Protein AF-A0A174CIL4-F1 (afdb_monomer)

Structure (mmCIF, N/CA/C/O backbone):
data_AF-A0A174CIL4-F1
#
_entry.id   AF-A0A174CIL4-F1
#
loop_
_atom_site.group_PDB
_atom_site.id
_atom_site.type_symbol
_atom_site.label_atom_id
_atom_site.label_alt_id
_atom_site.label_comp_id
_atom_site.label_asym_id
_atom_site.label_entity_id
_atom_site.label_seq_id
_atom_site.pdbx_PDB_ins_code
_atom_site.Cartn_x
_atom_site.Cartn_y
_atom_site.Cartn_z
_atom_site.occupancy
_atom_site.B_iso_or_equiv
_atom_site.auth_seq_id
_atom_site.auth_comp_id
_atom_site.auth_asym_id
_atom_site.auth_atom_id
_atom_site.pdbx_PDB_model_num
ATOM 1 N N . MET A 1 1 ? 15.736 17.901 4.551 1.00 51.94 1 MET A N 1
ATOM 2 C CA . MET A 1 1 ? 15.869 16.588 5.232 1.00 51.94 1 MET A CA 1
ATOM 3 C C . MET A 1 1 ? 15.017 16.418 6.498 1.00 51.94 1 MET A C 1
ATOM 5 O O . MET A 1 1 ? 14.592 15.299 6.744 1.00 51.94 1 MET A O 1
ATOM 9 N N . SER A 1 2 ? 14.715 17.472 7.275 1.00 61.12 2 SER A N 1
ATOM 10 C CA . SER A 1 2 ? 13.869 17.369 8.490 1.00 61.12 2 SER A CA 1
ATOM 11 C C . SER A 1 2 ? 12.460 16.788 8.230 1.00 61.12 2 SER A C 1
ATOM 13 O O . SER A 1 2 ? 12.035 15.870 8.923 1.00 61.12 2 SER A O 1
ATOM 15 N N . ARG A 1 3 ? 11.777 17.208 7.150 1.00 65.69 3 ARG A N 1
ATOM 16 C CA . ARG A 1 3 ? 10.440 16.687 6.786 1.00 65.69 3 ARG A CA 1
ATOM 17 C C . ARG A 1 3 ? 10.414 15.185 6.486 1.00 65.69 3 ARG A C 1
ATOM 19 O O . ARG A 1 3 ? 9.486 14.511 6.907 1.00 65.69 3 ARG A O 1
ATOM 26 N N . LEU A 1 4 ? 11.426 14.660 5.789 1.00 67.31 4 LEU A N 1
ATOM 27 C CA . LEU A 1 4 ? 11.457 13.245 5.402 1.00 67.31 4 LEU A CA 1
ATOM 28 C C . LEU A 1 4 ? 11.612 12.333 6.628 1.00 67.31 4 LEU A C 1
ATOM 30 O O . LEU A 1 4 ? 10.917 11.330 6.733 1.00 67.31 4 LEU A O 1
ATOM 34 N N . LYS A 1 5 ? 12.459 12.726 7.593 1.00 70.50 5 LYS A N 1
ATOM 35 C CA . LYS A 1 5 ? 12.621 11.999 8.865 1.00 70.50 5 LYS A CA 1
ATOM 36 C C . LYS A 1 5 ? 11.304 11.906 9.643 1.00 70.50 5 LYS A C 1
ATOM 38 O O . LYS A 1 5 ? 11.008 10.856 10.202 1.00 70.50 5 LYS A O 1
ATOM 43 N N . ASN A 1 6 ? 10.497 12.968 9.624 1.00 83.62 6 ASN A N 1
ATOM 44 C CA . ASN A 1 6 ? 9.187 12.975 10.277 1.00 83.62 6 ASN A CA 1
ATOM 45 C C . ASN A 1 6 ? 8.186 12.041 9.580 1.00 83.62 6 ASN A C 1
ATOM 47 O O . ASN A 1 6 ? 7.425 11.363 10.261 1.00 83.62 6 ASN A O 1
ATOM 51 N N . VAL A 1 7 ? 8.207 11.970 8.244 1.00 79.62 7 VAL A N 1
ATOM 52 C CA . VAL A 1 7 ? 7.334 11.067 7.470 1.00 79.62 7 VAL A CA 1
ATOM 53 C C . VAL A 1 7 ? 7.710 9.602 7.691 1.00 79.62 7 VAL A C 1
ATOM 55 O O . VAL A 1 7 ? 6.826 8.779 7.898 1.00 79.62 7 VAL A O 1
ATOM 58 N N . VAL A 1 8 ? 9.008 9.278 7.703 1.00 83.00 8 VAL A N 1
ATOM 59 C CA . VAL A 1 8 ? 9.478 7.913 7.991 1.00 83.00 8 VAL A CA 1
ATOM 60 C C . VAL A 1 8 ? 9.061 7.494 9.398 1.00 83.00 8 VAL A C 1
ATOM 62 O O . VAL A 1 8 ? 8.466 6.435 9.562 1.00 83.00 8 VAL A O 1
ATOM 65 N N . LYS A 1 9 ? 9.288 8.352 10.400 1.00 85.88 9 LYS A N 1
ATOM 66 C CA . LYS A 1 9 ? 8.868 8.073 11.778 1.00 85.88 9 LYS A CA 1
ATOM 67 C C . LYS A 1 9 ? 7.357 7.844 11.878 1.00 85.88 9 LYS A C 1
ATOM 69 O O . LYS A 1 9 ? 6.933 6.867 12.478 1.00 85.88 9 LYS A O 1
ATOM 74 N N . LEU A 1 10 ? 6.558 8.702 11.243 1.00 82.38 10 LEU A N 1
ATOM 75 C CA . LEU A 1 10 ? 5.104 8.549 11.205 1.00 82.38 10 LEU A CA 1
ATOM 76 C C . LEU A 1 10 ? 4.680 7.225 10.550 1.00 82.38 10 LEU A C 1
ATOM 78 O O . LEU A 1 10 ? 3.745 6.586 11.020 1.00 82.38 10 LEU A O 1
ATOM 82 N N . SER A 1 11 ? 5.361 6.812 9.478 1.00 81.19 11 SER A N 1
ATOM 83 C CA . SER A 1 11 ? 5.097 5.542 8.798 1.00 81.19 11 SER A CA 1
ATOM 84 C C . SER A 1 11 ? 5.369 4.341 9.708 1.00 81.19 11 SER A C 1
ATOM 86 O O . SER A 1 11 ? 4.524 3.454 9.805 1.00 81.19 11 SER A O 1
ATOM 88 N N . GLU A 1 12 ? 6.513 4.322 10.395 1.00 83.38 12 GLU A N 1
ATOM 89 C CA . GLU A 1 12 ? 6.857 3.247 11.339 1.00 83.38 12 GLU A CA 1
ATOM 90 C C . GLU A 1 12 ? 5.888 3.221 12.531 1.00 83.38 12 GLU A C 1
ATOM 92 O O . GLU A 1 12 ? 5.352 2.167 12.864 1.00 83.38 12 GLU A O 1
ATOM 97 N N . ASP A 1 13 ? 5.552 4.384 13.101 1.00 84.25 13 ASP A N 1
ATOM 98 C CA . ASP A 1 13 ? 4.615 4.499 14.231 1.00 84.25 13 ASP A CA 1
ATOM 99 C C . ASP A 1 13 ? 3.186 4.029 13.889 1.00 84.25 13 ASP A C 1
ATOM 101 O O . ASP A 1 13 ? 2.385 3.754 14.793 1.00 84.25 13 ASP A O 1
ATOM 105 N N . MET A 1 14 ? 2.836 3.999 12.599 1.00 77.06 14 MET A N 1
ATOM 106 C CA . MET A 1 14 ? 1.533 3.565 12.090 1.00 77.06 14 MET A CA 1
ATOM 107 C C . MET A 1 14 ? 1.510 2.098 11.667 1.00 77.06 14 MET A C 1
ATOM 109 O O . MET A 1 14 ? 0.432 1.502 11.679 1.00 77.06 14 MET A O 1
ATOM 113 N N . ARG A 1 15 ? 2.665 1.512 11.330 1.00 74.69 15 ARG A N 1
ATOM 114 C CA . ARG A 1 15 ? 2.792 0.148 10.797 1.00 74.69 15 ARG A CA 1
ATOM 115 C C . ARG A 1 15 ? 2.032 -0.884 11.632 1.00 74.69 15 ARG A C 1
ATOM 117 O O . ARG A 1 15 ? 1.226 -1.632 11.086 1.00 74.69 15 ARG A O 1
ATOM 124 N N . ASP A 1 16 ? 2.226 -0.861 12.947 1.00 73.81 16 ASP A N 1
ATOM 125 C CA . ASP A 1 16 ? 1.639 -1.850 13.864 1.00 73.81 16 ASP A CA 1
ATOM 126 C C . ASP A 1 16 ? 0.211 -1.498 14.314 1.00 73.81 16 ASP A C 1
ATOM 128 O O . ASP A 1 16 ? -0.477 -2.304 14.937 1.00 73.81 16 ASP A O 1
ATOM 132 N N . LYS A 1 17 ? -0.265 -0.290 13.990 1.00 73.69 17 LYS A N 1
ATOM 133 C CA . LYS A 1 17 ? -1.623 0.184 14.317 1.00 73.69 17 LYS A CA 1
ATOM 134 C C . LYS A 1 17 ? -2.619 -0.075 13.189 1.00 73.69 17 LYS A C 1
ATOM 136 O O . LYS A 1 17 ? -3.821 0.156 13.354 1.00 73.69 17 LYS A O 1
ATOM 141 N N . MET A 1 18 ? -2.138 -0.514 12.027 1.00 70.31 18 MET A N 1
ATOM 142 C CA . MET A 1 18 ? -2.982 -0.825 10.883 1.00 70.31 18 MET A CA 1
ATOM 143 C C . MET A 1 18 ? -3.671 -2.177 11.065 1.00 70.31 18 MET A C 1
ATOM 145 O O . MET A 1 18 ? -3.060 -3.176 11.432 1.00 70.31 18 MET A O 1
ATOM 149 N N . ASN A 1 19 ? -4.968 -2.224 10.756 1.00 70.06 19 ASN A N 1
ATOM 150 C CA . ASN A 1 19 ? -5.705 -3.480 10.719 1.00 70.06 19 ASN A CA 1
ATOM 151 C C . ASN A 1 19 ? -5.134 -4.370 9.604 1.00 70.06 19 ASN A C 1
ATOM 153 O O . ASN A 1 19 ? -5.249 -4.035 8.424 1.00 70.06 19 ASN A O 1
ATOM 157 N N . THR A 1 20 ? -4.565 -5.515 9.983 1.00 67.25 20 THR A N 1
ATOM 158 C CA . THR A 1 20 ? -3.877 -6.466 9.093 1.00 67.25 20 THR A CA 1
ATOM 159 C C . THR A 1 20 ? -4.747 -6.977 7.946 1.00 67.25 20 THR A C 1
ATOM 161 O O . THR A 1 20 ? -4.225 -7.296 6.881 1.00 67.25 20 THR A O 1
ATOM 164 N N . ARG A 1 21 ? -6.078 -6.973 8.101 1.00 69.56 21 ARG A N 1
ATOM 165 C CA . ARG A 1 21 ? -7.035 -7.340 7.042 1.00 69.56 21 ARG A CA 1
ATOM 166 C C . ARG A 1 21 ? -7.037 -6.366 5.856 1.00 69.56 21 ARG A C 1
ATOM 168 O O . ARG A 1 21 ? -7.533 -6.712 4.787 1.00 69.56 21 ARG A O 1
ATOM 175 N N . TYR A 1 22 ? -6.513 -5.160 6.054 1.00 70.75 22 TYR A N 1
ATOM 176 C CA . TYR A 1 22 ? -6.456 -4.079 5.069 1.00 70.75 22 TYR A CA 1
ATOM 177 C C . TYR A 1 22 ? -5.010 -3.666 4.747 1.00 70.75 22 TYR A C 1
ATOM 179 O O . TYR A 1 22 ? -4.779 -2.616 4.151 1.00 70.7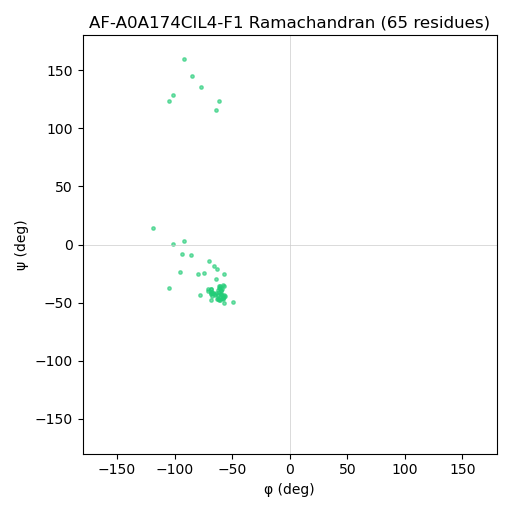5 22 TYR A O 1
ATOM 187 N N . VAL A 1 23 ? -4.022 -4.475 5.140 1.00 77.88 23 VAL A N 1
ATOM 188 C CA . VAL A 1 23 ? -2.609 -4.242 4.819 1.00 77.88 23 VAL A CA 1
ATOM 189 C C . VAL A 1 23 ? -2.281 -4.822 3.440 1.00 77.88 23 VAL A C 1
ATOM 191 O O . VAL A 1 23 ? -2.814 -5.855 3.038 1.00 77.88 23 VAL A O 1
ATOM 194 N N . LEU A 1 24 ? -1.394 -4.144 2.710 1.00 82.44 24 LEU A N 1
ATOM 195 C CA . LEU A 1 24 ? -0.803 -4.657 1.474 1.00 82.44 24 LEU A CA 1
ATOM 196 C C . LEU A 1 24 ? -0.007 -5.933 1.757 1.00 82.44 24 LEU A C 1
ATOM 198 O O . LEU A 1 24 ? 0.922 -5.926 2.562 1.00 82.44 24 LEU A O 1
ATOM 202 N N . THR A 1 25 ? -0.345 -7.022 1.074 1.00 85.44 25 THR A N 1
ATOM 203 C CA . THR A 1 25 ? 0.394 -8.285 1.196 1.00 85.44 25 THR A CA 1
ATOM 204 C C . THR A 1 25 ? 1.496 -8.385 0.145 1.00 85.44 25 THR A C 1
ATOM 206 O O . THR A 1 25 ? 1.421 -7.749 -0.908 1.00 85.44 25 THR A O 1
ATOM 209 N N . CYS A 1 26 ? 2.493 -9.243 0.381 1.00 85.81 26 CYS A N 1
ATOM 210 C CA . CYS A 1 26 ? 3.503 -9.554 -0.635 1.00 85.81 26 CYS A CA 1
ATOM 211 C C . CYS A 1 26 ? 2.870 -10.099 -1.925 1.00 85.81 26 CYS A C 1
ATOM 213 O O . CYS A 1 26 ? 3.328 -9.750 -3.005 1.00 85.81 26 CYS A O 1
ATOM 215 N N . GLY A 1 27 ? 1.788 -10.883 -1.825 1.00 89.00 27 GLY A N 1
ATOM 216 C CA . GLY A 1 27 ? 1.037 -11.362 -2.991 1.00 89.00 27 GLY A CA 1
ATOM 217 C C . GLY A 1 27 ? 0.505 -10.213 -3.846 1.00 89.00 27 GLY A C 1
ATOM 218 O O . GLY A 1 27 ? 0.750 -10.183 -5.045 1.00 89.00 27 GLY A O 1
ATOM 219 N N . ASN A 1 28 ? -0.093 -9.193 -3.217 1.00 89.50 28 ASN A N 1
ATOM 220 C CA . ASN A 1 28 ? -0.552 -8.009 -3.948 1.00 89.50 28 ASN A CA 1
ATOM 221 C C . ASN A 1 28 ? 0.594 -7.276 -4.650 1.00 89.50 28 ASN A C 1
ATOM 223 O O . ASN A 1 28 ? 0.404 -6.744 -5.736 1.00 89.50 28 ASN A O 1
ATOM 227 N N . MET A 1 29 ? 1.780 -7.239 -4.043 1.00 91.19 29 MET A N 1
ATOM 228 C CA . MET A 1 29 ? 2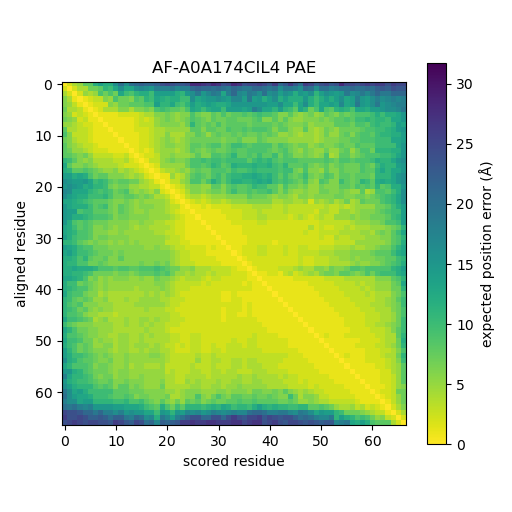.943 -6.616 -4.670 1.00 91.19 29 MET A CA 1
ATOM 229 C C . MET A 1 29 ? 3.464 -7.433 -5.853 1.00 91.19 29 MET A C 1
ATOM 231 O O . MET A 1 29 ? 3.824 -6.834 -6.860 1.00 91.19 29 MET A O 1
ATOM 235 N N . PHE A 1 30 ? 3.459 -8.767 -5.775 1.00 93.69 30 PHE A N 1
ATOM 236 C CA . PHE A 1 30 ? 3.811 -9.621 -6.912 1.00 93.69 30 PHE A CA 1
ATOM 237 C C . PHE A 1 30 ? 2.828 -9.466 -8.075 1.00 93.69 30 PHE A C 1
ATOM 239 O O . PHE A 1 30 ? 3.272 -9.333 -9.214 1.00 93.69 30 PHE A O 1
ATOM 246 N N . ASP A 1 31 ? 1.525 -9.385 -7.793 1.00 93.19 31 ASP A N 1
ATOM 247 C CA . ASP A 1 31 ? 0.506 -9.127 -8.818 1.00 93.19 31 ASP A CA 1
ATOM 248 C C . ASP A 1 31 ? 0.744 -7.777 -9.514 1.00 93.19 31 ASP A C 1
ATOM 250 O O . ASP A 1 31 ? 0.652 -7.669 -10.736 1.00 93.19 31 ASP A O 1
ATOM 254 N N . LEU A 1 32 ? 1.092 -6.738 -8.743 1.00 93.44 32 LEU A N 1
ATOM 255 C CA . LEU A 1 32 ? 1.410 -5.422 -9.297 1.00 93.44 32 LEU A CA 1
ATOM 256 C C . LEU A 1 32 ? 2.721 -5.435 -10.101 1.00 93.44 32 LEU A C 1
ATOM 258 O O . LEU A 1 32 ? 2.774 -4.826 -11.167 1.00 93.44 32 LEU A O 1
ATOM 262 N N . ILE A 1 33 ? 3.761 -6.134 -9.634 1.00 93.75 33 ILE A N 1
ATOM 263 C CA . ILE A 1 33 ? 5.041 -6.275 -10.352 1.00 93.75 33 ILE A CA 1
ATOM 264 C C . ILE A 1 33 ? 4.841 -6.981 -11.697 1.00 93.75 33 ILE A C 1
ATOM 266 O O . ILE A 1 33 ? 5.468 -6.601 -12.678 1.00 93.75 33 ILE A O 1
ATOM 270 N N . GLY A 1 34 ? 3.953 -7.976 -11.764 1.00 93.62 34 GLY A N 1
ATOM 271 C CA . GLY A 1 34 ? 3.622 -8.658 -13.018 1.00 93.62 34 GLY A CA 1
ATOM 272 C C . GLY A 1 34 ? 2.828 -7.804 -14.015 1.00 93.62 34 GLY A C 1
ATOM 273 O O . GLY A 1 34 ? 2.726 -8.183 -15.177 1.00 93.62 34 GLY A O 1
ATOM 274 N N . HIS A 1 35 ? 2.259 -6.674 -13.578 1.00 95.25 35 HIS A N 1
ATOM 275 C CA . HIS A 1 35 ? 1.412 -5.810 -14.405 1.00 95.25 35 HIS A CA 1
ATOM 276 C C . HIS A 1 35 ? 2.104 -4.521 -14.869 1.00 95.25 35 HIS A C 1
ATOM 278 O O . HIS A 1 35 ? 1.851 -4.064 -15.980 1.00 95.25 35 HIS A O 1
ATOM 284 N N . TYR A 1 36 ? 2.938 -3.912 -14.022 1.00 93.12 36 TYR A N 1
ATOM 285 C CA . TYR A 1 36 ? 3.584 -2.629 -14.3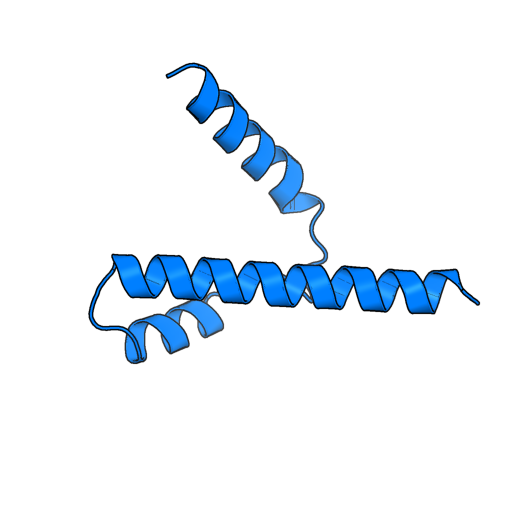10 1.00 93.12 36 TYR A CA 1
ATOM 286 C C . TYR A 1 36 ? 5.059 -2.823 -14.667 1.00 93.12 36 TYR A C 1
ATOM 288 O O . TYR A 1 36 ? 5.836 -3.326 -13.860 1.00 93.12 36 TYR A O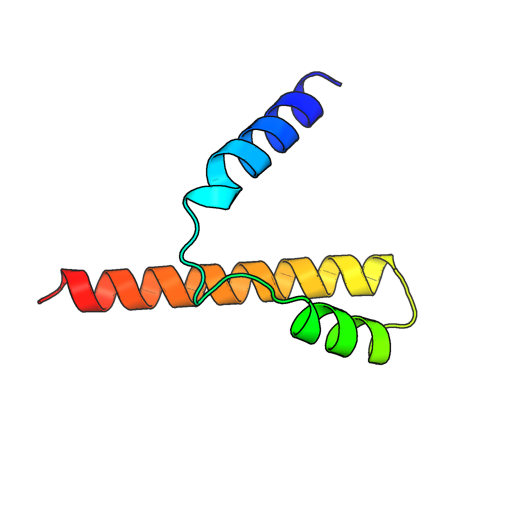 1
ATOM 296 N N . GLU A 1 37 ? 5.464 -2.346 -15.844 1.00 90.06 37 GLU A N 1
ATOM 297 C CA . GLU A 1 37 ? 6.859 -2.413 -16.309 1.00 90.06 37 GLU A CA 1
ATOM 298 C C . GLU A 1 37 ? 7.739 -1.310 -15.695 1.00 90.06 37 GLU A C 1
ATOM 300 O O . GLU A 1 37 ? 8.953 -1.459 -15.557 1.00 90.06 37 GLU A O 1
ATOM 305 N N . ASN A 1 38 ? 7.128 -0.188 -15.302 1.00 94.62 38 ASN A N 1
ATOM 306 C CA . ASN A 1 38 ? 7.819 0.968 -14.744 1.00 94.62 38 ASN A CA 1
ATOM 307 C C . ASN A 1 38 ? 7.693 1.010 -13.213 1.00 94.62 38 ASN A C 1
ATOM 309 O O . ASN A 1 38 ? 6.592 1.020 -12.659 1.00 94.62 38 ASN A O 1
ATOM 313 N N . ILE A 1 39 ? 8.829 1.145 -12.520 1.00 93.12 39 ILE A N 1
ATOM 314 C CA . ILE A 1 39 ? 8.883 1.251 -11.056 1.00 93.12 39 ILE A CA 1
ATOM 315 C C . ILE A 1 39 ? 8.064 2.426 -10.499 1.00 93.12 39 ILE A C 1
ATOM 317 O O . ILE A 1 39 ? 7.456 2.301 -9.438 1.00 93.12 39 ILE A O 1
ATOM 321 N N . PHE A 1 40 ? 7.993 3.557 -11.205 1.00 94.56 40 PHE A N 1
ATOM 322 C CA . PHE A 1 40 ? 7.187 4.701 -10.775 1.00 94.56 40 PHE A CA 1
ATOM 323 C C . PHE A 1 40 ? 5.690 4.392 -10.841 1.00 94.56 40 PHE A C 1
ATOM 325 O O . PHE A 1 40 ? 4.938 4.774 -9.942 1.00 94.56 40 PHE A O 1
ATOM 332 N N . GLU A 1 41 ? 5.257 3.664 -11.868 1.00 92.75 41 GLU A N 1
ATOM 333 C CA . GLU A 1 41 ? 3.863 3.243 -12.011 1.00 92.75 41 GLU A CA 1
ATOM 334 C C . GLU A 1 41 ? 3.496 2.173 -10.986 1.00 92.75 41 GLU A C 1
ATOM 336 O O . GLU A 1 41 ? 2.437 2.271 -10.362 1.00 92.75 41 GLU A O 1
ATOM 341 N N . LEU A 1 42 ? 4.406 1.227 -10.732 1.00 94.06 42 LEU A N 1
ATOM 342 C CA . LEU A 1 42 ? 4.281 0.228 -9.674 1.00 94.06 42 LEU A CA 1
ATOM 343 C C . LEU A 1 42 ? 4.096 0.888 -8.301 1.00 94.06 42 LEU A C 1
ATOM 345 O O . LEU A 1 42 ? 3.160 0.555 -7.572 1.00 94.06 42 LEU A O 1
ATOM 349 N N . VAL A 1 43 ? 4.952 1.854 -7.949 1.00 93.44 43 VAL A N 1
ATOM 350 C CA . VAL A 1 43 ? 4.861 2.583 -6.673 1.00 93.44 43 VAL A CA 1
ATOM 351 C C . VAL A 1 43 ? 3.550 3.366 -6.584 1.00 93.44 43 VAL A C 1
ATOM 353 O O . VAL A 1 43 ? 2.870 3.315 -5.555 1.00 93.44 43 VAL A O 1
ATOM 356 N N . ALA A 1 44 ? 3.146 4.046 -7.660 1.00 93.19 44 ALA A N 1
ATOM 357 C CA . ALA A 1 44 ? 1.872 4.760 -7.700 1.00 93.19 44 ALA A CA 1
ATOM 358 C C . ALA A 1 44 ? 0.673 3.807 -7.544 1.00 93.19 44 ALA A C 1
ATOM 360 O O . ALA A 1 44 ? -0.299 4.130 -6.854 1.00 93.19 44 ALA A O 1
ATOM 361 N N . ALA A 1 45 ? 0.732 2.620 -8.148 1.00 92.62 45 ALA A N 1
ATOM 362 C CA . ALA A 1 45 ? -0.300 1.600 -8.028 1.00 92.62 45 ALA A CA 1
ATOM 363 C C . ALA A 1 45 ? -0.376 1.017 -6.612 1.00 92.62 45 ALA A C 1
ATOM 365 O O . ALA A 1 45 ? -1.472 0.930 -6.055 1.00 92.62 45 ALA A O 1
ATOM 366 N N . ALA A 1 46 ? 0.768 0.708 -5.998 1.00 91.81 46 ALA A N 1
ATOM 367 C CA . ALA A 1 46 ? 0.840 0.250 -4.614 1.00 91.81 46 ALA A CA 1
ATOM 368 C C . ALA A 1 46 ? 0.258 1.293 -3.646 1.00 91.81 46 ALA A C 1
ATOM 370 O O . ALA A 1 46 ? -0.548 0.954 -2.778 1.00 91.81 46 ALA A O 1
ATOM 371 N N . PHE A 1 47 ? 0.578 2.575 -3.850 1.00 90.75 47 PHE A N 1
ATOM 372 C CA . PHE A 1 47 ? 0.007 3.670 -3.065 1.00 90.75 47 PHE A CA 1
ATOM 373 C C . PHE A 1 47 ? -1.523 3.751 -3.203 1.00 90.75 47 PHE A C 1
ATOM 375 O O . PHE A 1 47 ? -2.232 3.802 -2.195 1.00 90.75 47 PHE A O 1
ATOM 382 N N . ARG A 1 48 ? -2.053 3.703 -4.436 1.00 92.62 48 ARG A N 1
ATOM 383 C CA . ARG A 1 48 ? -3.509 3.694 -4.686 1.00 92.62 48 ARG A CA 1
ATOM 384 C C . ARG A 1 48 ? -4.194 2.505 -4.018 1.00 92.62 48 ARG A C 1
ATOM 386 O O . ARG A 1 48 ? -5.242 2.677 -3.397 1.00 92.62 48 ARG A O 1
ATOM 393 N N . LEU A 1 49 ? -3.596 1.318 -4.106 1.00 90.69 49 LEU A N 1
ATOM 394 C CA . LEU A 1 49 ? -4.132 0.119 -3.472 1.00 90.69 49 LEU A CA 1
ATOM 395 C C . LEU A 1 49 ? -4.173 0.275 -1.945 1.00 90.69 49 LEU A C 1
ATOM 397 O O . LEU A 1 49 ? -5.218 0.022 -1.345 1.00 90.69 49 LEU A O 1
ATOM 401 N N . GLY A 1 50 ? -3.095 0.769 -1.328 1.00 88.50 50 GLY A N 1
ATOM 402 C CA . GLY A 1 50 ? -3.058 1.084 0.103 1.00 88.50 50 GLY A CA 1
ATOM 403 C C . GLY A 1 50 ? -4.150 2.077 0.522 1.00 88.50 50 GLY A C 1
ATOM 404 O O . GLY A 1 50 ? -4.877 1.826 1.484 1.00 88.50 50 GLY A O 1
ATOM 405 N N . TYR A 1 51 ? -4.345 3.154 -0.246 1.00 88.06 51 TYR A N 1
ATOM 406 C CA . TYR A 1 51 ? -5.415 4.129 -0.003 1.00 88.06 51 TYR A CA 1
ATOM 407 C C . TYR A 1 51 ? -6.813 3.491 -0.071 1.00 88.06 51 TYR A C 1
ATOM 409 O O . TYR A 1 51 ? -7.639 3.692 0.823 1.00 88.06 51 TYR A O 1
ATOM 417 N N . CYS A 1 52 ? -7.077 2.668 -1.091 1.00 88.50 52 CYS A N 1
ATOM 418 C CA . CYS A 1 52 ? -8.340 1.940 -1.221 1.00 88.50 52 CYS A CA 1
ATOM 419 C C . CYS A 1 52 ? -8.604 1.006 -0.033 1.00 88.50 52 CYS A C 1
ATOM 421 O O . CYS A 1 52 ? -9.749 0.897 0.412 1.00 88.50 52 CYS A O 1
ATOM 423 N N . GLN A 1 53 ? -7.574 0.334 0.485 1.00 87.00 53 GLN A N 1
ATOM 424 C CA . GLN A 1 53 ? -7.722 -0.527 1.658 1.00 87.00 53 GLN A CA 1
ATOM 425 C C . GLN A 1 53 ? -8.012 0.278 2.929 1.00 87.00 53 GLN A C 1
ATOM 427 O O . GLN A 1 53 ? -8.927 -0.079 3.674 1.00 87.00 53 GLN A O 1
ATOM 432 N N . GLY A 1 54 ? -7.329 1.408 3.131 1.00 84.44 54 GLY A N 1
ATOM 433 C CA . GLY A 1 54 ? -7.626 2.335 4.227 1.00 84.44 54 GLY A CA 1
ATOM 434 C C . GLY A 1 54 ? -9.069 2.846 4.180 1.00 84.44 54 GLY A C 1
ATOM 435 O O . GLY A 1 54 ? -9.793 2.759 5.168 1.00 84.44 54 GLY A O 1
ATOM 436 N N . ALA A 1 55 ? -9.542 3.271 3.005 1.00 86.44 55 ALA A N 1
ATOM 437 C CA . ALA A 1 55 ? -10.925 3.716 2.826 1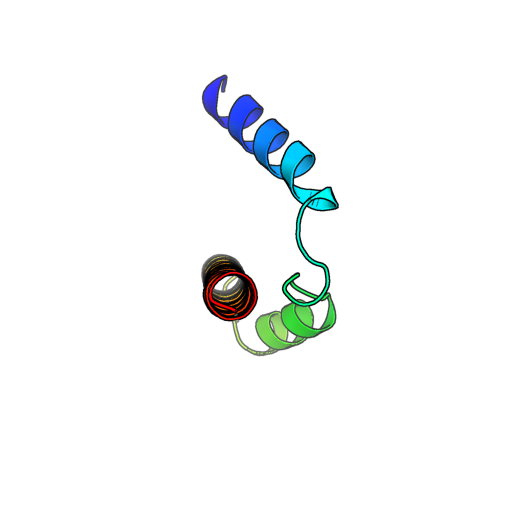.00 86.44 55 ALA A CA 1
ATOM 438 C C . ALA A 1 55 ? -11.952 2.605 3.124 1.00 86.44 55 ALA A C 1
ATOM 440 O O . ALA A 1 55 ? -13.021 2.877 3.676 1.00 86.44 55 ALA A O 1
ATOM 441 N N . LYS A 1 56 ? -11.647 1.343 2.788 1.00 87.19 56 LYS A N 1
ATOM 442 C CA . LYS A 1 56 ? -12.490 0.191 3.153 1.00 87.19 56 LYS A CA 1
ATOM 443 C C . LYS A 1 56 ? -12.516 -0.040 4.665 1.00 87.19 56 LYS A C 1
ATOM 445 O O . LYS A 1 56 ? -13.590 -0.320 5.196 1.00 87.19 56 LYS A O 1
ATOM 450 N N . ALA A 1 57 ? -11.373 0.087 5.339 1.00 84.88 57 ALA A N 1
ATOM 451 C CA . ALA A 1 57 ? -11.276 -0.055 6.789 1.00 84.88 57 ALA A CA 1
ATOM 452 C C . ALA A 1 57 ? -12.110 1.011 7.515 1.00 84.88 57 ALA A C 1
ATOM 454 O O . ALA A 1 57 ? -12.905 0.671 8.388 1.00 84.88 57 ALA A O 1
ATOM 455 N N . GLU A 1 58 ? -12.001 2.274 7.098 1.00 86.19 58 GLU A N 1
ATOM 456 C CA . GLU A 1 58 ? -12.772 3.380 7.679 1.00 86.19 58 GLU A CA 1
ATOM 457 C C . GLU A 1 58 ? -14.276 3.227 7.431 1.00 86.19 58 GLU A C 1
ATOM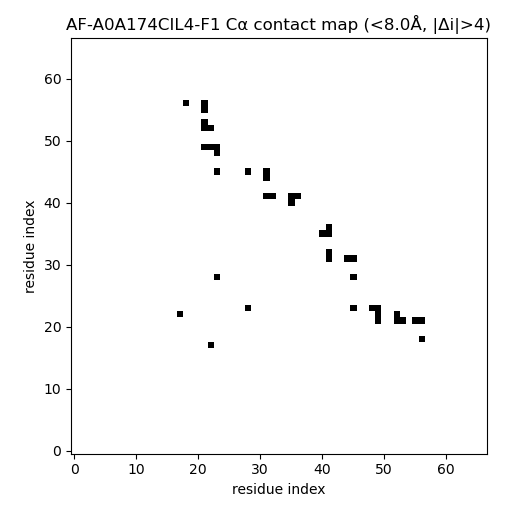 459 O O . GLU A 1 58 ? -15.074 3.369 8.353 1.00 86.19 58 GLU A O 1
ATOM 464 N N . ARG A 1 59 ? -14.689 2.824 6.221 1.00 86.38 59 ARG A N 1
ATOM 465 C CA . ARG A 1 59 ? -16.103 2.509 5.941 1.00 86.38 59 ARG A CA 1
ATOM 466 C C . ARG A 1 59 ? -16.632 1.373 6.807 1.00 86.38 59 ARG A C 1
ATOM 468 O O . ARG A 1 59 ? -17.800 1.397 7.17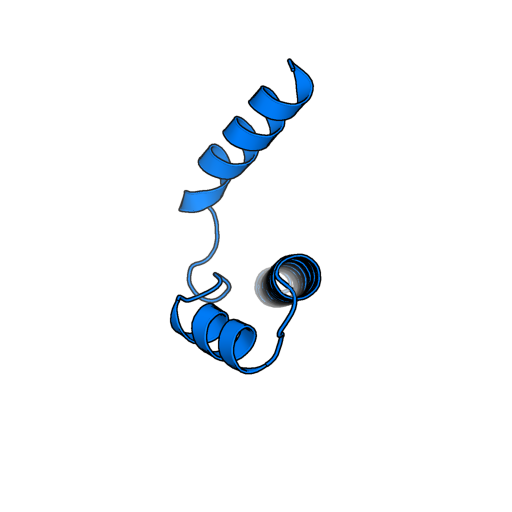9 1.00 86.38 59 ARG A O 1
ATOM 475 N N . LYS A 1 60 ? -15.809 0.361 7.086 1.00 85.44 60 LYS A N 1
ATOM 476 C CA . LYS A 1 60 ? -16.198 -0.747 7.958 1.00 85.44 60 LYS A CA 1
ATOM 477 C C . LYS A 1 60 ? -16.346 -0.270 9.405 1.00 85.44 60 LYS A C 1
ATOM 479 O O . LYS A 1 60 ? -17.385 -0.522 9.998 1.00 85.44 60 LYS A O 1
ATOM 484 N N . ARG A 1 61 ? -15.372 0.487 9.920 1.00 82.56 61 ARG A N 1
ATOM 485 C CA . ARG A 1 61 ? -15.437 1.111 11.253 1.00 82.56 61 ARG A CA 1
ATOM 486 C C . ARG A 1 61 ? -16.672 1.992 11.419 1.00 82.56 61 ARG A C 1
ATOM 488 O O . ARG A 1 61 ? -17.355 1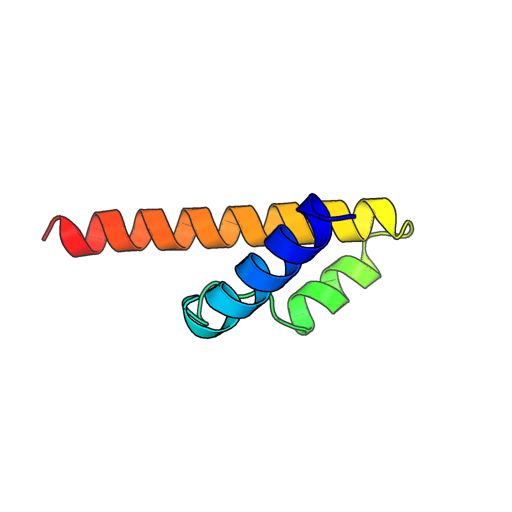.885 12.424 1.00 82.56 61 ARG A O 1
ATOM 495 N N . ALA A 1 62 ? -16.985 2.811 10.416 1.00 84.38 62 ALA A N 1
ATOM 496 C CA . ALA A 1 62 ? -18.166 3.668 10.434 1.00 84.38 62 ALA A CA 1
ATOM 497 C C . ALA A 1 62 ? -19.485 2.876 10.462 1.00 84.38 62 ALA A C 1
ATOM 499 O O . ALA A 1 62 ? -20.466 3.368 11.000 1.00 84.38 62 ALA A O 1
ATOM 500 N N . LYS A 1 63 ? -19.517 1.666 9.888 1.00 81.94 63 LYS A N 1
ATOM 501 C CA . LYS A 1 63 ? -20.682 0.772 9.961 1.00 81.94 63 LYS A CA 1
ATOM 502 C C . LYS A 1 63 ? -20.785 0.066 11.311 1.00 81.94 63 LYS A C 1
ATOM 504 O O . LYS A 1 63 ? -21.873 -0.005 11.851 1.00 81.94 63 LYS A O 1
ATOM 509 N N . GLU A 1 64 ? -19.668 -0.430 11.841 1.00 78.31 64 GLU A N 1
ATOM 510 C CA . GLU A 1 64 ? -19.627 -1.157 13.121 1.00 78.31 64 GLU A CA 1
ATOM 511 C C . GLU A 1 64 ? -19.779 -0.237 14.343 1.00 78.31 64 GLU A C 1
ATOM 513 O O . GLU A 1 64 ? -20.200 -0.698 15.391 1.00 78.31 64 GLU A O 1
ATOM 518 N N . GLY A 1 65 ? -19.432 1.050 14.233 1.00 65.19 65 GLY A N 1
ATOM 519 C CA . GLY A 1 65 ? -19.6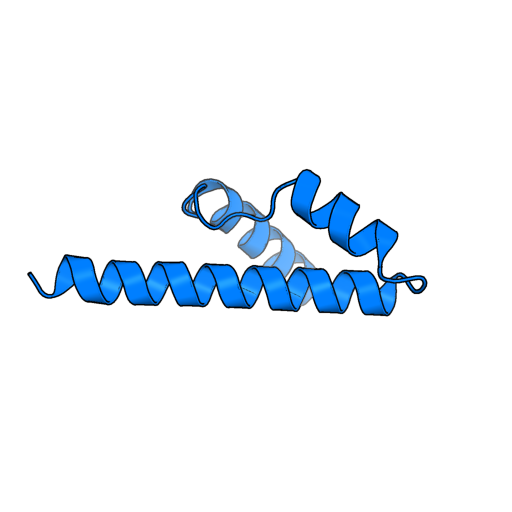38 2.052 15.289 1.00 65.19 65 GLY A CA 1
ATOM 520 C C . GLY A 1 65 ? -20.962 2.818 15.196 1.00 65.19 65 GLY A C 1
ATOM 521 O O . GLY A 1 65 ? -21.162 3.759 15.960 1.00 65.19 65 GLY A O 1
ATOM 522 N N . ALA A 1 66 ? -21.819 2.478 14.228 1.00 55.00 66 ALA A N 1
ATOM 523 C CA . ALA A 1 66 ? -23.173 3.019 14.085 1.00 55.00 66 ALA A CA 1
ATOM 524 C C . ALA A 1 66 ? -24.260 2.053 14.607 1.00 55.00 66 ALA A C 1
ATOM 526 O O . ALA A 1 66 ? -25.443 2.386 14.532 1.00 55.00 66 ALA A O 1
ATOM 527 N N . GLU A 1 67 ? -23.853 0.888 15.121 1.00 42.06 67 GLU A N 1
ATOM 528 C CA . GLU A 1 67 ? -24.658 -0.060 15.909 1.00 42.06 67 GLU A CA 1
ATOM 529 C C . GLU A 1 67 ? -24.306 0.073 17.397 1.00 42.06 67 GLU A C 1
ATOM 531 O O . GLU A 1 67 ? -25.232 -0.080 18.226 1.00 42.06 67 GLU A O 1
#

Radius of gyration: 14.57 Å; Cα contacts (8 Å, |Δi|>4): 21; chains: 1; bounding box: 40×29×32 Å

Foldseek 3Di:
DVVVVVVVVVCVVCVVVDDPVLDDDPVNLVVLVVPDPDPVVSVVVNVVSSVVSVVVVVVVVVVVVVD

Solvent-accessible surface area (backbone atoms only — not comparable to full-atom values): 3966 Å² total; per-residue (Å²): 114,73,68,58,56,52,52,53,50,52,50,60,74,41,60,85,72,52,63,71,94,44,53,85,48,72,65,59,50,51,57,41,57,77,70,38,93,44,70,69,57,34,51,52,49,53,50,52,52,46,50,52,29,48,55,51,50,51,54,48,50,59,56,66,73,72,112

Secondary structure (DSSP, 8-state):
-HHHHHHHHHHHHHHTTS-GGGSPPHHHHHHHHTT-SSHHHHHHHHHHHHHHHHHHHHHHHHHHT--

Mean predicted aligned error: 6.63 Å

Organism: NCBI:txid39482

Nearest PDB structures (foldseek):
  7v9g-assembly2_J  TM=6.411E-01  e=9.457E+00  Mus musculus

Sequence (67 aa):
MSRLKNVVKLSEDMRDKMNTRYVLTCGNMFDLIGHYENIFELVAAAFRLGYCQGAKAERKRAKEGAE

pLDDT: mean 82.55, std 11.29, range [42.06, 95.25]